Protein AF-A0A127SJ43-F1 (afdb_monomer_lite)

Sec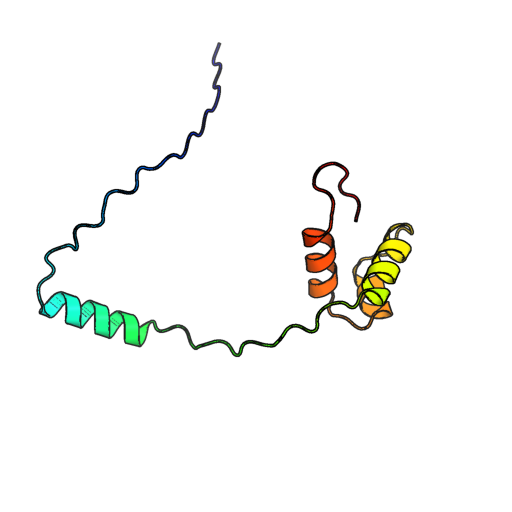ondary structure (DSSP, 8-state):
-----------------PPP---HHHHHHHHHHHHHS---------PPPPPHHHHHHHHHHHHTT--HHHHHHHHT--HHHHHHHHHHHS-TTT---

Sequence (97 aa):
MRIISNKNIYFSERKERQCPPFSHSEWIKFAIFALIVRPKKKKLQMSKHITEEQRYAISMMLQIPMSKKAIAEAIGVDKSTVYREIKRNCDARSGSY

pLDDT: mean 76.29, std 19.01, range [35.16, 94.0]

Foldseek 3Di:
DDDDDDDPPPPPDPPDDPPPPDDPVVVVVVVVVCVVPPDDPPPPDPDDDQDPVLVVLLLVVVVPVDDLVVSCVVSVHDSVNSVVVLVVPQDPPPRHD

Radius of gyration: 24.16 Å; chains: 1; bounding box: 49×42×57 Å

Structure (mmCIF, N/CA/C/O backbone):
data_AF-A0A127SJ43-F1
#
_entry.id   AF-A0A127SJ43-F1
#
loop_
_atom_site.group_PDB
_atom_site.id
_atom_site.type_symbol
_atom_site.label_atom_id
_atom_site.label_alt_id
_atom_site.label_comp_id
_atom_site.label_asym_id
_atom_site.label_entity_id
_atom_site.label_seq_id
_atom_site.pdbx_PDB_ins_code
_atom_site.Cartn_x
_atom_site.Cartn_y
_atom_site.Cartn_z
_atom_site.occupancy
_atom_site.B_iso_or_equiv
_atom_site.auth_seq_id
_atom_site.auth_comp_id
_atom_site.auth_asym_id
_atom_site.auth_atom_id
_atom_site.pdbx_PDB_model_num
ATOM 1 N N . MET A 1 1 ? 2.839 -11.814 -44.745 1.00 35.62 1 MET A N 1
ATOM 2 C CA . MET A 1 1 ? 3.330 -11.712 -43.351 1.00 35.62 1 MET A CA 1
ATOM 3 C C . MET A 1 1 ? 2.698 -10.491 -42.696 1.00 35.62 1 MET A C 1
ATOM 5 O O . MET A 1 1 ? 2.916 -9.388 -43.176 1.00 35.62 1 MET A O 1
ATOM 9 N N . ARG A 1 2 ? 1.861 -10.678 -41.666 1.00 35.16 2 ARG A N 1
ATOM 10 C CA . ARG A 1 2 ? 1.351 -9.572 -40.838 1.00 35.16 2 ARG A CA 1
ATOM 11 C C . ARG A 1 2 ? 2.457 -9.157 -39.875 1.00 35.16 2 ARG A C 1
ATOM 13 O O . ARG A 1 2 ? 2.847 -9.966 -39.042 1.00 35.16 2 ARG A O 1
ATOM 20 N N . ILE A 1 3 ? 2.910 -7.912 -39.958 1.00 39.00 3 ILE A N 1
ATOM 21 C CA . ILE A 1 3 ? 3.634 -7.269 -38.862 1.00 39.00 3 ILE A CA 1
ATOM 22 C C . ILE A 1 3 ? 2.724 -6.158 -38.355 1.00 39.00 3 ILE A C 1
ATOM 24 O O . ILE A 1 3 ? 2.634 -5.078 -38.930 1.00 39.00 3 ILE A O 1
ATOM 28 N N . ILE A 1 4 ? 1.986 -6.479 -37.297 1.00 39.66 4 ILE A N 1
ATOM 29 C CA . ILE A 1 4 ? 1.298 -5.500 -36.465 1.00 39.66 4 ILE A CA 1
ATOM 30 C C . ILE A 1 4 ? 2.384 -4.923 -35.556 1.00 39.66 4 ILE A C 1
ATOM 32 O O . ILE A 1 4 ? 2.853 -5.615 -34.656 1.00 39.66 4 ILE A O 1
ATOM 36 N N . SER A 1 5 ? 2.804 -3.680 -35.798 1.00 40.19 5 SER A N 1
ATOM 37 C CA . SER A 1 5 ? 3.556 -2.900 -34.812 1.00 40.19 5 SER A CA 1
ATOM 38 C C . SER A 1 5 ? 2.677 -1.762 -34.317 1.00 40.19 5 SER A C 1
ATOM 40 O O . SER A 1 5 ? 2.350 -0.813 -35.026 1.00 40.19 5 SER A O 1
ATOM 42 N N . ASN A 1 6 ? 2.234 -1.964 -33.087 1.00 48.22 6 ASN A N 1
ATOM 43 C CA . ASN A 1 6 ? 1.363 -1.128 -32.294 1.00 48.22 6 ASN A CA 1
ATOM 44 C C . ASN A 1 6 ? 2.127 0.127 -31.840 1.00 48.22 6 ASN A C 1
ATOM 46 O O . ASN A 1 6 ? 3.066 0.029 -31.052 1.00 48.22 6 ASN A O 1
ATOM 50 N N . LYS A 1 7 ? 1.715 1.306 -32.314 1.00 44.56 7 LYS A N 1
ATOM 51 C CA . LYS A 1 7 ? 2.055 2.590 -31.689 1.00 44.56 7 LYS A CA 1
ATOM 52 C C . LYS A 1 7 ? 0.766 3.288 -31.277 1.00 44.56 7 LYS A C 1
ATOM 54 O O . LYS A 1 7 ? 0.248 4.151 -31.976 1.00 44.56 7 LYS A O 1
ATOM 59 N N . ASN A 1 8 ? 0.270 2.889 -30.108 1.00 44.78 8 ASN A N 1
ATOM 60 C CA . ASN A 1 8 ? -0.529 3.745 -29.240 1.00 44.78 8 ASN A CA 1
ATOM 61 C C . ASN A 1 8 ? 0.232 5.057 -29.004 1.00 44.78 8 ASN A C 1
ATOM 63 O O . ASN A 1 8 ? 1.107 5.129 -28.144 1.00 44.78 8 ASN A O 1
ATOM 67 N N . ILE A 1 9 ? -0.110 6.098 -29.756 1.00 41.28 9 ILE A N 1
ATOM 68 C CA . ILE A 1 9 ? 0.177 7.481 -29.383 1.00 41.28 9 ILE A CA 1
ATOM 69 C C . ILE A 1 9 ? -1.182 8.091 -29.056 1.00 41.28 9 ILE A C 1
ATOM 71 O O . ILE A 1 9 ? -1.837 8.718 -29.882 1.00 41.28 9 ILE A O 1
ATOM 75 N N . TYR A 1 10 ? -1.641 7.832 -27.831 1.00 40.34 10 TYR A N 1
ATOM 76 C CA . TYR A 1 10 ? -2.710 8.610 -27.220 1.00 40.34 10 TYR A CA 1
ATOM 77 C C . TYR A 1 10 ? -2.145 9.994 -26.902 1.00 40.34 10 TYR A C 1
ATOM 79 O O . TYR A 1 10 ? -1.693 10.263 -25.793 1.00 40.34 10 TYR A O 1
ATOM 87 N N . PHE A 1 11 ? -2.161 10.873 -27.895 1.00 37.28 11 PHE A N 1
ATOM 88 C CA . PHE A 1 11 ? -2.110 12.308 -27.674 1.00 37.28 11 PHE A CA 1
ATOM 89 C C . PHE A 1 11 ? -3.433 12.878 -28.172 1.00 37.28 11 PHE A C 1
ATOM 91 O O . PHE A 1 11 ? -3.546 13.422 -29.263 1.00 37.28 11 PHE A O 1
ATOM 98 N N . SER A 1 12 ? -4.486 12.633 -27.392 1.00 38.41 12 SER A N 1
ATOM 99 C CA . SER A 1 12 ? -5.795 13.220 -27.640 1.00 38.41 12 SER A CA 1
ATOM 100 C C . SER A 1 12 ? -5.710 14.718 -27.362 1.00 38.41 12 SER A C 1
ATOM 102 O O . SER A 1 12 ? -5.613 15.136 -26.204 1.00 38.41 12 SER A O 1
ATOM 104 N N . GLU A 1 13 ? -5.736 15.505 -28.430 1.00 40.00 13 GLU A N 1
ATOM 105 C CA . GLU A 1 13 ? -5.934 16.949 -28.410 1.00 40.00 13 GLU A CA 1
ATOM 106 C C . GLU A 1 13 ? -7.076 17.307 -27.448 1.00 40.00 13 GLU A C 1
ATOM 108 O O . GLU A 1 13 ? -8.199 16.800 -27.555 1.00 40.00 13 GLU A O 1
ATOM 113 N N . ARG A 1 14 ? -6.802 18.186 -26.478 1.00 38.34 14 ARG A N 1
ATOM 114 C CA . ARG A 1 14 ? -7.861 18.809 -25.684 1.00 38.34 14 ARG A CA 1
ATOM 115 C C . ARG A 1 14 ? -8.629 19.748 -26.609 1.00 38.34 14 ARG A C 1
ATOM 117 O O . ARG A 1 14 ? -8.275 20.915 -26.722 1.00 38.34 14 ARG A O 1
ATOM 124 N N . LYS A 1 15 ? -9.691 19.247 -27.245 1.00 39.03 15 LYS A N 1
ATOM 125 C CA . LYS A 1 15 ? -10.764 20.108 -27.749 1.00 39.03 15 LYS A CA 1
ATOM 126 C C . LYS A 1 15 ? -11.228 20.969 -26.581 1.00 39.03 15 LYS A C 1
ATOM 128 O O . LYS A 1 15 ? -11.716 20.444 -25.576 1.00 39.03 15 LYS A O 1
ATOM 133 N N . GLU A 1 16 ? -11.017 22.273 -26.694 1.00 43.19 16 GLU A N 1
ATOM 134 C CA . GLU A 1 16 ? -11.623 23.257 -25.812 1.00 43.19 16 GLU A CA 1
ATOM 135 C C . GLU A 1 16 ? -13.119 22.946 -25.728 1.00 43.19 16 GLU A C 1
ATOM 137 O O . GLU A 1 16 ? -13.807 22.830 -26.745 1.00 43.19 16 GLU A O 1
ATOM 142 N N . ARG A 1 17 ? -13.616 22.696 -24.513 1.00 43.84 17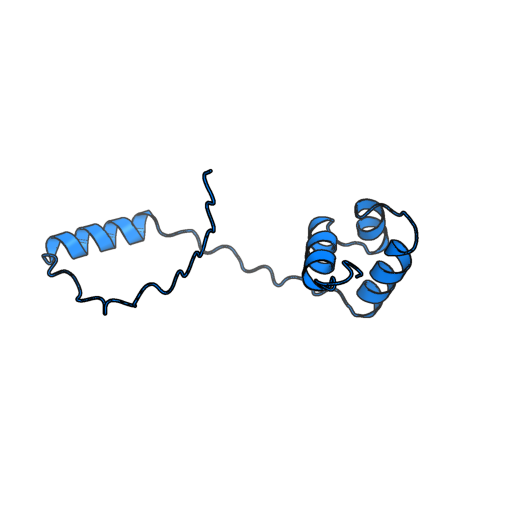 ARG A N 1
ATOM 143 C CA . ARG A 1 17 ? -15.032 22.402 -24.314 1.00 43.84 17 ARG A CA 1
ATOM 144 C C . ARG A 1 17 ? -15.820 23.682 -24.567 1.00 43.84 17 ARG A C 1
ATOM 146 O O . ARG A 1 17 ? -16.014 24.470 -23.648 1.00 43.84 17 ARG A O 1
ATOM 153 N N . GLN A 1 18 ? -16.308 23.872 -25.787 1.00 50.84 18 GLN A N 1
ATOM 154 C CA . GLN A 1 18 ? -17.483 24.709 -25.990 1.00 50.84 18 GLN A CA 1
ATOM 155 C C . GLN A 1 18 ? -18.608 24.088 -25.154 1.00 50.84 18 GLN A C 1
ATOM 157 O O . GLN A 1 18 ? -18.945 22.914 -25.333 1.00 50.84 18 GLN A O 1
ATOM 162 N N . CYS A 1 19 ? -19.117 24.829 -24.166 1.00 58.75 19 CYS A N 1
ATOM 163 C CA . CYS A 1 19 ? -20.284 24.401 -23.404 1.00 58.75 19 CYS A CA 1
ATOM 164 C C . CYS A 1 19 ? -21.425 24.157 -24.398 1.00 58.75 19 CYS A C 1
ATOM 166 O O . CYS A 1 19 ? -21.716 25.057 -25.189 1.00 58.75 19 CYS A O 1
ATOM 168 N N . PRO A 1 20 ? -22.073 22.980 -24.396 1.00 60.31 20 PRO A N 1
ATOM 169 C CA . PRO A 1 20 ? -23.199 22.768 -25.289 1.00 60.31 20 PRO A CA 1
ATOM 170 C C . PRO A 1 20 ? -24.302 23.766 -24.907 1.00 60.31 20 PRO A C 1
ATOM 172 O O . PRO A 1 20 ? -24.497 24.002 -23.707 1.00 60.31 20 PRO A O 1
ATOM 175 N N . PRO A 1 21 ? -25.008 24.377 -25.876 1.00 63.03 21 PRO A N 1
ATOM 176 C CA . PRO A 1 21 ? -26.085 25.319 -25.600 1.00 63.03 21 PRO A CA 1
ATOM 177 C C . PRO A 1 21 ? -27.321 24.551 -25.117 1.00 63.03 21 PRO A C 1
ATOM 179 O O . PRO A 1 21 ? -28.315 24.419 -25.822 1.00 63.03 21 PRO A O 1
ATOM 182 N N . PHE A 1 22 ? -27.234 23.980 -23.918 1.00 63.66 22 PHE A N 1
ATOM 183 C CA . PHE A 1 22 ? -28.346 23.291 -23.287 1.00 63.66 22 PHE A CA 1
ATOM 184 C C . PHE A 1 22 ? -29.364 24.320 -22.794 1.00 63.66 22 PHE A C 1
ATOM 186 O O . PHE A 1 22 ? -29.001 25.332 -22.182 1.00 63.66 22 PHE A O 1
ATOM 193 N N . SER A 1 23 ? -30.645 24.057 -23.041 1.00 75.88 23 SER A N 1
ATOM 194 C CA . SER A 1 23 ? -31.746 24.894 -22.551 1.00 75.88 23 SER A CA 1
ATOM 195 C C . SER A 1 23 ? -31.721 24.960 -21.019 1.00 75.88 23 SER A C 1
ATOM 197 O O . SER A 1 23 ? -31.318 24.004 -20.356 1.00 75.88 23 SER A O 1
ATOM 199 N N . HIS A 1 24 ? -32.193 26.059 -20.416 1.00 75.38 24 HIS A N 1
ATOM 200 C CA . HIS A 1 24 ? -32.242 26.217 -18.952 1.00 75.38 24 HIS A CA 1
ATOM 201 C C . HIS A 1 24 ? -32.958 25.035 -18.261 1.00 75.38 24 HIS A C 1
ATOM 203 O O . HIS A 1 24 ? -32.581 24.604 -17.174 1.00 75.38 24 HIS A O 1
ATOM 209 N N . SER A 1 25 ? -33.940 24.437 -18.944 1.00 76.56 25 SER A N 1
ATOM 210 C CA . SER A 1 25 ? -34.655 23.236 -18.494 1.00 76.56 25 SER A CA 1
ATOM 211 C C . SER A 1 25 ? -33.785 21.970 -18.432 1.00 76.56 25 SER A C 1
ATOM 213 O O . SER A 1 25 ? -33.987 21.121 -17.564 1.00 76.56 25 SER A O 1
ATOM 215 N N . GLU A 1 26 ? -32.795 21.833 -19.309 1.00 82.25 26 GLU A N 1
ATOM 216 C CA . GLU A 1 26 ? -31.854 20.711 -19.315 1.00 82.25 26 GLU A CA 1
ATOM 217 C C . GLU A 1 26 ? -30.818 20.873 -18.208 1.00 82.25 26 GLU A C 1
ATOM 219 O O . GLU A 1 26 ? -30.511 19.907 -17.513 1.00 82.25 26 GLU A O 1
ATOM 224 N N . TRP A 1 27 ? -30.369 22.103 -17.953 1.00 84.00 27 TRP A N 1
ATOM 225 C CA . TRP A 1 27 ? -29.526 22.416 -16.797 1.00 84.00 27 TRP A CA 1
ATOM 226 C C . TRP A 1 27 ? -30.208 22.079 -15.473 1.00 84.00 27 TRP A C 1
ATOM 228 O O . TRP A 1 27 ? -29.572 21.503 -14.591 1.00 84.00 27 TRP A 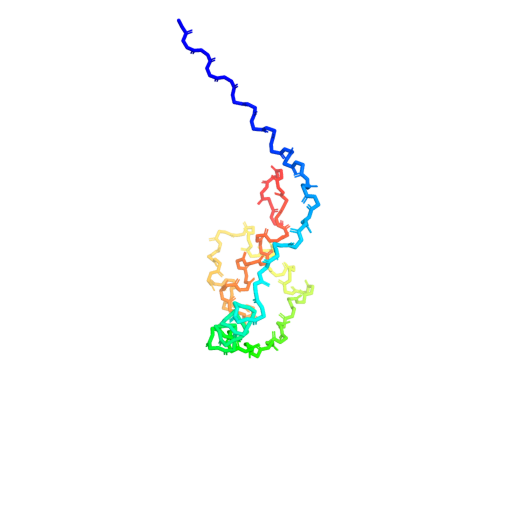O 1
ATOM 238 N N . ILE A 1 28 ? -31.510 22.353 -15.350 1.00 85.81 28 ILE A N 1
ATOM 239 C CA . ILE A 1 28 ? -32.298 21.957 -14.175 1.00 85.81 28 ILE A CA 1
ATOM 240 C C . ILE A 1 28 ? -32.334 20.427 -14.041 1.00 85.81 28 ILE A C 1
ATOM 242 O O . ILE A 1 28 ? -32.103 19.906 -12.950 1.00 85.81 28 ILE A O 1
ATOM 246 N N . LYS A 1 29 ? -32.543 19.685 -15.138 1.00 85.06 29 LYS A N 1
ATOM 247 C CA . LYS A 1 29 ? -32.515 18.209 -15.126 1.00 85.06 29 LYS A CA 1
ATOM 248 C C . LYS A 1 29 ? -31.145 17.664 -14.717 1.00 85.06 29 LYS A C 1
ATOM 250 O O . LYS A 1 29 ? -31.080 16.773 -13.872 1.00 85.06 29 LYS A O 1
ATOM 255 N N . PHE A 1 30 ? -30.058 18.217 -15.255 1.00 83.00 30 PHE A N 1
ATOM 256 C CA . PHE A 1 30 ? -28.696 17.835 -14.875 1.00 83.00 30 PHE A CA 1
ATOM 257 C C . PHE A 1 30 ? -28.389 18.167 -13.411 1.00 83.00 30 PHE A C 1
ATOM 259 O O . PHE A 1 30 ? -27.770 17.356 -12.723 1.00 83.00 30 PHE A O 1
ATOM 266 N N . ALA A 1 31 ? -28.853 19.312 -12.905 1.00 83.75 31 ALA A N 1
ATOM 267 C CA . ALA A 1 31 ? -28.680 19.698 -11.508 1.00 83.75 31 ALA A CA 1
ATOM 268 C C . ALA A 1 31 ? -29.446 18.761 -10.560 1.00 83.75 31 ALA A C 1
ATOM 270 O O . ALA A 1 31 ? -28.873 18.281 -9.581 1.00 83.75 31 ALA A O 1
ATOM 271 N N . ILE A 1 32 ? -30.705 18.438 -10.877 1.00 86.62 32 ILE A N 1
ATOM 272 C CA . ILE A 1 32 ? -31.512 17.472 -10.117 1.00 86.62 32 ILE A CA 1
ATOM 273 C C . ILE A 1 32 ? -30.840 16.094 -10.133 1.00 86.62 32 ILE A C 1
ATOM 275 O O . ILE A 1 32 ? -30.648 15.491 -9.077 1.00 86.62 32 ILE A O 1
ATOM 279 N N . PHE A 1 33 ? -30.403 15.622 -11.303 1.00 87.31 33 PHE A N 1
ATOM 280 C CA . PHE A 1 33 ? -29.681 14.357 -11.436 1.00 87.31 33 PHE A CA 1
ATOM 281 C C . PHE A 1 33 ? -28.389 14.335 -10.603 1.00 87.31 33 PHE A C 1
ATOM 283 O O . PHE A 1 33 ? -28.145 13.379 -9.872 1.00 87.31 33 PHE A O 1
ATOM 290 N N . ALA A 1 34 ? -27.588 15.403 -10.632 1.00 83.19 34 ALA A N 1
ATOM 291 C CA . ALA A 1 34 ? -26.355 15.507 -9.850 1.00 83.19 34 ALA A CA 1
ATOM 292 C C . ALA A 1 34 ? -26.603 15.549 -8.330 1.00 83.19 34 ALA A C 1
ATOM 294 O O . ALA A 1 34 ? -25.776 15.061 -7.555 1.00 83.19 34 ALA A O 1
ATOM 295 N N . LEU A 1 35 ? -27.735 16.109 -7.889 1.00 81.62 35 LEU A N 1
ATOM 296 C CA . LEU A 1 35 ? -28.152 16.083 -6.485 1.00 81.62 35 LEU A CA 1
ATOM 297 C C . LEU A 1 35 ? -28.583 14.679 -6.045 1.00 81.62 35 LEU A C 1
ATOM 299 O O . LEU A 1 35 ? -28.205 14.258 -4.952 1.00 81.62 35 LEU A O 1
ATOM 303 N N . ILE A 1 36 ? -29.305 13.947 -6.901 1.00 83.06 36 ILE A N 1
ATOM 304 C CA . ILE A 1 36 ? -29.746 12.564 -6.646 1.00 83.06 36 ILE A CA 1
ATOM 305 C C . ILE A 1 36 ? -28.553 11.599 -6.636 1.00 83.06 36 ILE A C 1
ATOM 307 O O . ILE A 1 36 ? -28.426 10.776 -5.733 1.00 83.06 36 ILE A O 1
ATOM 311 N N . VAL A 1 37 ? -27.645 11.720 -7.607 1.00 82.38 37 VAL A N 1
ATOM 312 C CA . VAL A 1 37 ? -26.480 10.831 -7.768 1.00 82.38 37 VAL A CA 1
ATOM 313 C C . VAL A 1 37 ? -25.312 11.241 -6.863 1.00 82.38 37 VAL A C 1
ATOM 315 O O . VAL A 1 37 ? -24.262 10.600 -6.885 1.00 82.38 37 VAL A O 1
ATOM 318 N N . ARG A 1 38 ? -25.467 12.282 -6.029 1.00 72.56 38 ARG A N 1
ATOM 319 C CA . ARG A 1 38 ? -24.397 12.799 -5.165 1.00 72.56 38 ARG A CA 1
ATOM 320 C C . ARG A 1 38 ? -23.787 11.653 -4.340 1.00 72.56 38 ARG A C 1
ATOM 322 O O . ARG A 1 38 ? -24.427 11.175 -3.398 1.00 72.56 38 ARG A O 1
ATOM 329 N N . PRO A 1 39 ? -22.533 11.242 -4.612 1.00 74.62 39 PRO A N 1
ATOM 330 C CA . PRO A 1 39 ? -21.897 10.213 -3.811 1.00 74.62 39 PRO A CA 1
ATOM 331 C C . PRO A 1 39 ? -21.754 10.746 -2.384 1.00 74.62 39 PRO A C 1
ATOM 333 O O . PRO A 1 39 ? -21.262 11.859 -2.167 1.00 74.62 39 PRO A O 1
ATOM 336 N N . LYS A 1 40 ? -22.209 9.971 -1.391 1.00 76.38 40 LYS A N 1
ATOM 337 C CA . LYS A 1 40 ? -22.034 10.322 0.024 1.00 76.38 40 LYS A CA 1
ATOM 338 C C . LYS A 1 40 ? -20.544 10.566 0.269 1.00 76.38 40 LYS A C 1
ATOM 340 O O . LYS A 1 40 ? -19.706 9.729 -0.069 1.00 76.38 40 LYS A O 1
ATOM 345 N N . LYS A 1 41 ? -20.210 11.730 0.836 1.00 69.56 41 LYS A N 1
ATOM 346 C CA . LYS A 1 41 ? -18.826 12.101 1.148 1.00 69.56 41 LYS A CA 1
ATOM 347 C C . LYS A 1 41 ? -18.287 11.085 2.158 1.00 69.56 41 LYS A C 1
ATOM 349 O O . LYS A 1 41 ? -18.634 11.129 3.334 1.00 69.56 41 LYS A O 1
ATOM 354 N N . LYS A 1 42 ? -17.492 10.127 1.680 1.00 75.25 42 LYS A N 1
ATOM 355 C CA . LYS A 1 42 ? -16.835 9.128 2.527 1.00 75.25 42 LYS A CA 1
ATOM 356 C C . LYS A 1 42 ? -15.939 9.847 3.535 1.00 75.25 42 LYS A C 1
ATOM 358 O O . LYS A 1 42 ? -15.178 10.737 3.150 1.00 75.25 42 LYS A O 1
ATOM 363 N N . LYS A 1 43 ? -16.059 9.493 4.819 1.00 73.19 43 LYS A N 1
ATOM 364 C CA . LYS A 1 43 ? -15.212 10.040 5.886 1.00 73.19 43 LYS A CA 1
ATOM 365 C C . LYS A 1 43 ? -13.756 9.762 5.507 1.00 73.19 43 LYS A C 1
ATOM 367 O O . LYS A 1 43 ? -13.383 8.606 5.313 1.00 73.19 43 LYS A O 1
ATOM 372 N N . LEU A 1 44 ? -12.967 10.821 5.331 1.00 67.44 44 LEU A N 1
ATOM 373 C CA . LEU A 1 44 ? -11.531 10.715 5.090 1.00 67.44 44 LEU A CA 1
ATOM 374 C C . LEU A 1 44 ? -10.906 10.175 6.377 1.00 67.44 44 LEU A C 1
ATOM 376 O O . LEU A 1 44 ? -10.701 10.914 7.334 1.00 67.44 44 LEU A O 1
ATOM 380 N N . GLN A 1 45 ? -10.685 8.864 6.428 1.00 63.00 45 GLN A N 1
ATOM 381 C CA . GLN A 1 45 ? -9.858 8.261 7.463 1.00 63.00 45 GLN A CA 1
ATOM 382 C C . GLN A 1 45 ? -8.427 8.714 7.176 1.00 63.00 45 GLN A C 1
ATOM 384 O O . GLN A 1 45 ? -7.874 8.355 6.135 1.00 63.00 45 GLN A O 1
ATOM 389 N N . MET A 1 46 ? -7.848 9.522 8.064 1.00 58.47 46 MET A N 1
ATOM 390 C CA . MET A 1 46 ? -6.419 9.822 8.016 1.00 58.47 46 MET A CA 1
ATOM 391 C C . MET A 1 46 ? -5.685 8.494 8.173 1.00 58.47 46 MET A C 1
ATOM 393 O O . MET A 1 46 ? -5.723 7.874 9.238 1.00 58.47 46 MET A O 1
ATOM 397 N N . SER A 1 47 ? -5.106 7.994 7.083 1.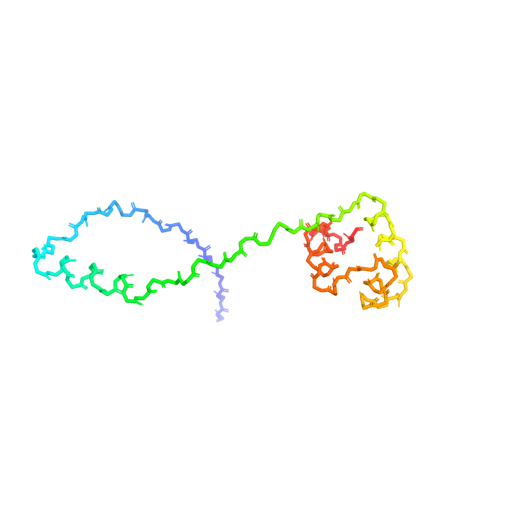00 62.41 47 SER A N 1
ATOM 398 C CA . SER A 1 47 ? -4.351 6.752 7.122 1.00 62.41 47 SER A CA 1
ATOM 399 C C . SER A 1 47 ? -3.165 6.957 8.049 1.00 62.41 47 SER A C 1
ATOM 401 O O . SER A 1 47 ? -2.355 7.848 7.801 1.00 62.41 47 SER A O 1
ATOM 403 N N . LYS A 1 48 ? -3.053 6.134 9.095 1.00 73.50 48 LYS A N 1
ATOM 404 C CA . LYS A 1 48 ? -1.811 6.042 9.862 1.00 73.50 48 LYS A CA 1
ATOM 405 C C . LYS A 1 48 ? -0.701 5.697 8.871 1.00 73.50 48 LYS A C 1
ATOM 407 O O . LYS A 1 48 ? -0.781 4.674 8.187 1.00 73.50 48 LYS A O 1
ATOM 412 N N . HIS A 1 49 ? 0.251 6.609 8.719 1.00 78.38 49 HIS A N 1
ATOM 413 C CA . HIS A 1 49 ? 1.412 6.379 7.876 1.00 78.38 49 HIS A CA 1
ATOM 414 C C . HIS A 1 49 ? 2.285 5.314 8.540 1.00 78.38 49 HIS A C 1
ATOM 416 O O . HIS A 1 49 ? 2.400 5.287 9.763 1.00 78.38 49 HIS A O 1
ATOM 422 N N . ILE A 1 50 ? 2.847 4.420 7.726 1.00 86.00 50 ILE A N 1
ATOM 423 C CA . ILE A 1 50 ? 3.860 3.474 8.190 1.00 86.00 50 ILE A CA 1
ATOM 424 C C . ILE A 1 50 ? 5.074 4.288 8.628 1.00 86.00 50 ILE A C 1
ATOM 426 O O . ILE A 1 50 ? 5.528 5.163 7.883 1.00 86.00 50 ILE A O 1
ATOM 430 N N . THR A 1 51 ? 5.555 4.029 9.841 1.00 90.69 51 THR A N 1
ATOM 431 C CA . THR A 1 51 ? 6.744 4.700 10.371 1.00 90.69 51 THR A CA 1
ATOM 432 C C . THR A 1 51 ? 8.007 4.152 9.708 1.00 90.69 51 THR A C 1
ATOM 434 O O . THR A 1 51 ? 7.986 3.101 9.059 1.00 90.69 51 THR A O 1
ATOM 437 N N . GLU A 1 52 ? 9.127 4.856 9.840 1.00 90.19 52 GLU A N 1
ATOM 438 C CA . GLU A 1 52 ? 10.389 4.390 9.260 1.00 90.19 52 GLU A CA 1
ATOM 439 C C . GLU A 1 52 ? 10.859 3.075 9.890 1.00 90.19 52 GLU A C 1
ATOM 441 O O . GLU A 1 52 ? 11.320 2.190 9.166 1.00 90.19 52 GLU A O 1
ATOM 446 N N . GLU A 1 53 ? 10.644 2.882 11.196 1.00 90.69 53 GLU A N 1
ATOM 447 C CA . GLU A 1 53 ? 10.990 1.625 11.871 1.00 90.69 53 GLU A CA 1
ATOM 448 C C . GLU A 1 53 ? 10.174 0.456 11.311 1.00 90.69 53 GLU A C 1
ATOM 450 O O . GLU A 1 53 ? 10.701 -0.628 11.058 1.00 90.69 53 GLU A O 1
ATOM 455 N N . GLN A 1 54 ? 8.886 0.687 11.047 1.00 92.06 54 GLN A N 1
ATOM 456 C CA . GLN A 1 54 ? 8.017 -0.309 10.429 1.00 92.06 54 GLN A CA 1
ATOM 457 C C . GLN A 1 54 ? 8.448 -0.620 8.991 1.00 92.06 54 GLN A C 1
ATOM 459 O O . GLN A 1 54 ? 8.386 -1.775 8.575 1.00 92.06 54 GLN A O 1
ATOM 464 N N . ARG A 1 55 ? 8.927 0.374 8.233 1.00 93.00 55 ARG A N 1
ATOM 465 C CA . ARG A 1 55 ? 9.462 0.166 6.878 1.00 93.00 55 ARG A CA 1
ATOM 466 C C . ARG A 1 55 ? 10.699 -0.729 6.895 1.00 93.00 55 ARG A C 1
ATOM 468 O O . ARG A 1 55 ? 10.796 -1.656 6.092 1.00 93.00 55 ARG A O 1
ATOM 475 N N . TYR A 1 56 ? 11.604 -0.486 7.839 1.00 92.81 56 TYR A N 1
ATOM 476 C CA . TYR A 1 56 ? 12.789 -1.316 8.035 1.00 92.81 56 TYR A CA 1
ATOM 477 C C . TYR A 1 56 ? 12.425 -2.747 8.461 1.00 92.81 56 TYR A C 1
ATOM 479 O O . TYR A 1 56 ? 12.979 -3.718 7.950 1.00 92.81 56 TYR A O 1
ATOM 487 N N . ALA A 1 57 ? 11.428 -2.905 9.335 1.00 92.88 57 ALA A N 1
ATOM 488 C CA . ALA A 1 57 ? 10.919 -4.227 9.692 1.00 92.88 57 ALA A CA 1
ATOM 489 C C . ALA A 1 57 ? 10.356 -4.972 8.467 1.00 92.88 57 ALA A C 1
ATOM 491 O O . ALA A 1 57 ? 10.654 -6.151 8.279 1.00 92.88 57 ALA A O 1
ATOM 492 N N . ILE A 1 58 ? 9.601 -4.287 7.597 1.00 93.56 58 ILE A N 1
ATOM 493 C CA . ILE A 1 58 ? 9.084 -4.873 6.350 1.00 93.56 58 ILE A CA 1
ATOM 494 C C . ILE A 1 58 ? 10.233 -5.318 5.440 1.00 93.56 58 ILE A C 1
ATOM 496 O O . ILE A 1 58 ? 10.175 -6.435 4.927 1.00 93.56 58 ILE A O 1
ATOM 500 N N . SER A 1 59 ? 11.272 -4.495 5.247 1.00 92.12 59 SER A N 1
ATOM 501 C CA . SER A 1 59 ? 12.392 -4.856 4.366 1.00 92.12 59 SER A CA 1
ATOM 502 C C . SER A 1 59 ? 13.145 -6.086 4.877 1.00 92.12 59 SER A C 1
ATOM 504 O O . SER A 1 59 ? 13.403 -7.000 4.097 1.00 92.12 59 SER A O 1
ATOM 506 N N . MET A 1 60 ? 13.401 -6.179 6.185 1.00 92.25 60 MET A N 1
ATOM 507 C CA . MET A 1 60 ? 14.040 -7.346 6.807 1.00 92.25 60 MET A CA 1
ATOM 508 C C . MET A 1 60 ? 13.190 -8.608 6.720 1.00 92.25 60 MET A C 1
ATOM 510 O O . MET A 1 60 ? 13.686 -9.673 6.353 1.00 92.25 60 MET A O 1
ATOM 514 N N . MET A 1 61 ? 11.893 -8.497 7.001 1.00 92.00 61 MET A N 1
ATOM 515 C CA . MET A 1 61 ? 10.991 -9.644 6.941 1.00 92.00 61 MET A CA 1
ATOM 516 C C . MET A 1 61 ? 10.740 -10.137 5.511 1.00 92.00 61 MET A C 1
ATOM 518 O O . MET A 1 61 ? 10.367 -11.295 5.353 1.00 92.00 61 MET A O 1
ATOM 522 N N . LEU A 1 62 ? 10.934 -9.294 4.489 1.00 91.12 62 LEU A N 1
ATOM 523 C CA . LEU A 1 62 ? 10.833 -9.679 3.076 1.00 91.12 62 LEU A CA 1
ATOM 524 C C . LEU A 1 62 ? 12.068 -10.417 2.546 1.00 91.12 62 LEU A C 1
ATOM 526 O O . LEU A 1 62 ? 11.931 -11.155 1.573 1.00 91.12 62 LEU A O 1
ATOM 530 N N . GLN A 1 63 ? 13.243 -10.239 3.161 1.00 89.00 63 GLN A N 1
ATOM 531 C CA . GLN A 1 63 ? 14.437 -11.028 2.816 1.00 89.00 63 GLN A CA 1
ATOM 532 C C . GLN A 1 63 ? 14.276 -12.500 3.210 1.00 89.00 63 GLN A C 1
ATOM 534 O O . GLN A 1 63 ? 14.829 -13.402 2.587 1.00 89.00 63 GLN A O 1
ATOM 539 N N . ILE A 1 64 ? 13.480 -12.743 4.247 1.00 88.56 64 ILE A N 1
ATOM 540 C CA . ILE A 1 64 ? 13.035 -14.071 4.652 1.00 88.56 64 ILE A CA 1
ATOM 541 C C . ILE A 1 64 ? 11.769 -14.386 3.832 1.00 88.56 64 ILE A C 1
ATOM 543 O O . ILE A 1 64 ? 10.980 -13.475 3.583 1.00 88.56 64 ILE A O 1
ATOM 547 N N . PRO A 1 65 ? 11.505 -15.637 3.407 1.00 85.81 65 PRO A N 1
ATOM 548 C CA . PRO A 1 65 ? 10.295 -16.008 2.655 1.00 85.81 65 PRO A CA 1
ATOM 549 C C . PRO A 1 65 ? 9.016 -15.976 3.521 1.00 85.81 65 PRO A C 1
ATOM 551 O O . PRO A 1 65 ? 8.223 -16.918 3.557 1.00 85.81 65 PRO A O 1
ATOM 554 N N . MET A 1 66 ? 8.804 -14.884 4.250 1.00 88.75 66 MET A N 1
ATOM 555 C CA . MET A 1 66 ? 7.685 -14.661 5.143 1.00 88.75 66 MET A CA 1
ATOM 556 C C . MET A 1 66 ? 6.471 -14.162 4.359 1.00 88.75 66 MET A C 1
ATOM 558 O O . MET A 1 66 ? 6.557 -13.348 3.433 1.00 88.75 66 MET A O 1
ATOM 562 N N . SER A 1 67 ? 5.287 -14.639 4.736 1.00 92.94 67 SER A N 1
ATOM 563 C CA . SER A 1 67 ? 4.062 -14.181 4.087 1.00 92.94 67 SER A CA 1
ATOM 564 C C . SER A 1 67 ? 3.747 -12.731 4.476 1.00 92.94 67 SER A C 1
ATOM 566 O O . SER A 1 67 ? 3.884 -12.328 5.628 1.00 92.94 67 SER A O 1
ATOM 568 N N . LYS A 1 68 ? 3.209 -11.945 3.537 1.00 92.44 68 LYS A N 1
ATOM 569 C CA . LYS A 1 68 ? 2.778 -10.553 3.790 1.00 92.44 68 LYS A CA 1
ATOM 570 C C . LYS A 1 68 ? 1.702 -10.443 4.879 1.00 92.44 68 LYS A C 1
ATOM 572 O O . LYS A 1 68 ? 1.527 -9.378 5.457 1.00 92.44 68 LYS A O 1
ATOM 577 N N . LYS A 1 69 ? 0.970 -11.534 5.139 1.00 94.00 69 LYS A N 1
ATOM 578 C CA . LYS A 1 69 ? 0.013 -11.633 6.247 1.00 94.00 69 LYS A CA 1
ATOM 579 C C . LYS A 1 69 ? 0.747 -11.680 7.592 1.00 94.00 69 LYS A C 1
ATOM 581 O O . LYS A 1 69 ? 0.413 -10.893 8.463 1.00 94.00 69 LYS A O 1
ATOM 586 N N . ALA A 1 70 ? 1.776 -12.519 7.709 1.00 93.25 70 ALA A N 1
ATOM 587 C CA . ALA A 1 70 ? 2.596 -12.610 8.917 1.00 93.25 70 ALA A CA 1
ATOM 588 C C . ALA A 1 70 ? 3.320 -11.286 9.221 1.00 93.25 70 ALA A C 1
ATOM 590 O O . ALA A 1 70 ? 3.334 -10.842 10.361 1.00 93.25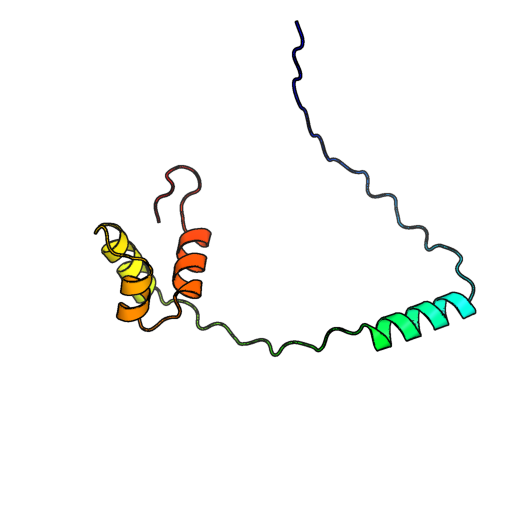 70 ALA A O 1
ATOM 591 N N . ILE A 1 71 ? 3.832 -10.601 8.191 1.00 93.31 71 ILE A N 1
ATOM 592 C CA . ILE A 1 71 ? 4.448 -9.267 8.334 1.00 93.31 71 ILE A CA 1
ATOM 593 C C . ILE A 1 71 ? 3.441 -8.250 8.894 1.00 93.31 71 ILE A C 1
ATOM 595 O O . ILE A 1 71 ? 3.761 -7.458 9.777 1.00 93.31 71 ILE A O 1
ATOM 599 N N . ALA A 1 72 ? 2.204 -8.279 8.392 1.00 93.94 72 ALA A N 1
ATOM 600 C CA . ALA A 1 72 ? 1.142 -7.393 8.852 1.00 93.94 72 ALA A CA 1
ATOM 601 C C . ALA A 1 72 ? 0.764 -7.659 10.321 1.00 93.94 72 ALA A C 1
ATOM 603 O O . ALA A 1 72 ? 0.608 -6.713 11.090 1.00 93.94 72 ALA A O 1
ATOM 604 N N . GLU A 1 73 ? 0.688 -8.934 10.713 1.00 93.94 73 GLU A N 1
ATOM 605 C CA . GLU A 1 73 ? 0.438 -9.361 12.096 1.00 93.94 73 GLU A CA 1
ATOM 606 C C . GLU A 1 73 ? 1.574 -8.939 13.039 1.00 93.94 73 GLU A C 1
ATOM 608 O O . GLU A 1 73 ? 1.297 -8.394 14.104 1.00 93.94 73 GLU A O 1
ATOM 613 N N . ALA A 1 74 ? 2.835 -9.092 12.625 1.00 92.25 74 ALA A N 1
ATOM 614 C CA . ALA A 1 74 ? 4.001 -8.707 13.423 1.00 92.25 74 ALA A CA 1
ATOM 615 C C . ALA A 1 74 ? 4.087 -7.192 13.681 1.00 92.25 74 ALA A C 1
ATOM 617 O O . ALA A 1 74 ? 4.516 -6.766 14.750 1.00 92.25 74 ALA A O 1
ATOM 618 N N . ILE A 1 75 ? 3.672 -6.374 12.709 1.00 90.88 75 ILE A N 1
ATOM 619 C CA . ILE A 1 75 ? 3.729 -4.905 12.788 1.00 90.88 75 ILE A CA 1
ATOM 620 C C . ILE A 1 75 ? 2.422 -4.308 13.353 1.00 90.88 75 ILE A C 1
ATOM 622 O O . ILE A 1 75 ? 2.372 -3.131 13.716 1.00 90.88 75 ILE A O 1
ATOM 626 N N . GLY A 1 76 ? 1.352 -5.104 13.452 1.00 90.94 76 GLY A N 1
ATOM 627 C CA . GLY A 1 76 ? 0.045 -4.656 13.942 1.00 90.94 76 GLY A CA 1
ATOM 628 C C . GLY A 1 76 ? -0.704 -3.756 12.954 1.00 90.94 76 GLY A C 1
ATOM 629 O O . GLY A 1 76 ? -1.452 -2.862 13.357 1.00 90.94 76 GLY A O 1
ATOM 630 N N . VAL A 1 77 ? -0.496 -3.959 11.651 1.00 90.62 77 VAL A N 1
ATOM 631 C CA . VAL A 1 77 ? -1.146 -3.193 10.577 1.00 90.62 77 VAL A CA 1
ATOM 632 C C . VAL A 1 77 ? -2.041 -4.088 9.730 1.00 90.62 77 VAL A C 1
ATOM 634 O O . VAL A 1 77 ? -1.864 -5.298 9.658 1.00 90.62 77 VAL A O 1
ATOM 637 N N . ASP A 1 78 ? -3.012 -3.491 9.042 1.00 91.44 78 ASP A N 1
ATOM 638 C CA . ASP A 1 78 ? -3.841 -4.246 8.107 1.00 91.44 78 ASP A CA 1
ATOM 639 C C . ASP A 1 78 ? -3.016 -4.774 6.918 1.00 91.44 78 ASP A C 1
ATOM 641 O O . ASP A 1 78 ? -2.159 -4.072 6.365 1.00 91.44 78 ASP A O 1
ATOM 645 N N . LYS A 1 79 ? -3.346 -5.986 6.455 1.00 92.81 79 LYS A N 1
ATOM 646 C CA . LYS A 1 79 ? -2.698 -6.629 5.303 1.00 92.81 79 LYS A CA 1
ATOM 647 C C . LYS A 1 79 ? -2.683 -5.709 4.080 1.00 92.81 79 LYS A C 1
ATOM 649 O O . LYS A 1 79 ? -1.666 -5.617 3.395 1.00 92.81 79 LYS A O 1
ATOM 654 N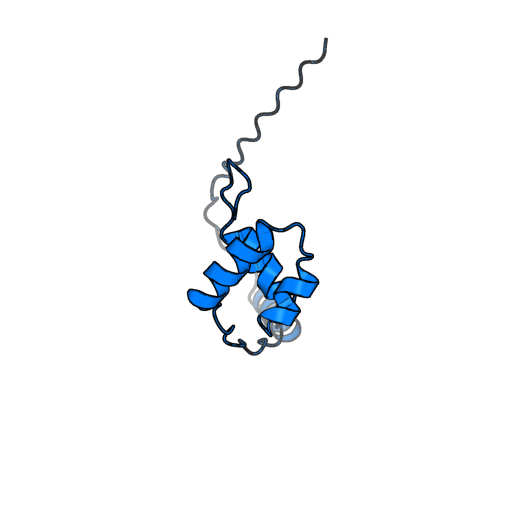 N . SER A 1 80 ? -3.775 -4.996 3.794 1.00 91.56 80 SER A N 1
ATOM 655 C CA . SER A 1 80 ? -3.842 -4.107 2.627 1.00 91.56 80 SER A CA 1
ATOM 656 C C . SER A 1 80 ? -2.873 -2.927 2.726 1.00 91.56 80 SER A C 1
ATOM 658 O O . SER A 1 80 ? -2.418 -2.424 1.699 1.00 91.56 80 SER A O 1
ATOM 660 N N . THR A 1 81 ? -2.517 -2.498 3.938 1.00 91.56 81 THR A N 1
ATOM 661 C CA . THR A 1 81 ? -1.537 -1.428 4.160 1.00 91.56 81 THR A CA 1
ATOM 662 C C . THR A 1 81 ? -0.138 -1.893 3.782 1.00 91.56 81 THR A C 1
ATOM 664 O O . THR A 1 81 ? 0.510 -1.199 3.003 1.00 91.56 81 THR A O 1
ATOM 667 N N . VAL A 1 82 ? 0.269 -3.094 4.201 1.00 92.19 82 VAL A N 1
ATOM 668 C CA . VAL A 1 82 ? 1.560 -3.694 3.811 1.00 92.19 82 VAL A CA 1
ATOM 669 C C . VAL A 1 82 ? 1.641 -3.896 2.297 1.00 92.19 82 VAL A C 1
ATOM 671 O O . VAL A 1 82 ? 2.625 -3.518 1.672 1.00 92.19 82 VAL A O 1
ATOM 674 N N . TYR A 1 83 ? 0.584 -4.416 1.664 1.00 92.69 83 TYR A N 1
ATOM 675 C CA . TYR A 1 83 ? 0.564 -4.582 0.204 1.00 92.69 83 TYR A CA 1
ATOM 676 C C . TYR A 1 83 ? 0.701 -3.254 -0.544 1.00 92.69 83 TYR A C 1
ATOM 678 O O . TYR A 1 83 ? 1.445 -3.172 -1.521 1.00 92.69 83 TYR A O 1
ATOM 686 N N . ARG A 1 84 ? -0.031 -2.218 -0.114 1.00 92.00 84 ARG A N 1
ATOM 687 C CA . ARG A 1 84 ? 0.058 -0.890 -0.730 1.00 92.00 84 ARG A CA 1
ATOM 688 C C . ARG A 1 84 ? 1.437 -0.279 -0.532 1.00 92.00 84 ARG A C 1
ATOM 690 O O . ARG A 1 84 ? 1.938 0.331 -1.463 1.00 92.00 84 ARG A O 1
ATOM 697 N N . GLU A 1 85 ? 2.022 -0.436 0.647 1.00 92.31 85 GLU A N 1
ATOM 698 C CA . GLU A 1 85 ? 3.358 0.065 0.951 1.00 92.31 85 GLU A CA 1
ATOM 699 C C . GLU A 1 85 ? 4.411 -0.582 0.054 1.00 92.31 85 GLU A C 1
ATOM 701 O O . GLU A 1 85 ? 5.138 0.128 -0.636 1.00 92.31 85 GLU A O 1
ATOM 706 N N . ILE A 1 86 ? 4.412 -1.916 -0.026 1.00 92.06 86 ILE A N 1
ATOM 707 C CA . ILE A 1 86 ? 5.329 -2.656 -0.900 1.00 92.06 86 ILE A CA 1
ATOM 708 C C . ILE A 1 86 ? 5.160 -2.220 -2.350 1.00 92.06 86 ILE A C 1
ATOM 710 O O . ILE A 1 86 ? 6.135 -1.925 -3.024 1.00 92.06 86 ILE A O 1
ATOM 714 N N . LYS A 1 87 ? 3.918 -2.103 -2.823 1.00 90.62 87 LYS A N 1
ATOM 715 C CA . LYS A 1 87 ? 3.640 -1.683 -4.199 1.00 90.62 87 LYS A CA 1
ATOM 716 C C . LYS A 1 87 ? 4.090 -0.247 -4.502 1.00 90.62 87 LYS A C 1
ATOM 718 O O . LYS A 1 87 ? 4.381 0.056 -5.652 1.00 90.62 87 LYS A O 1
ATOM 723 N N . ARG A 1 88 ? 4.064 0.654 -3.517 1.00 88.75 88 ARG A N 1
ATOM 724 C CA . ARG A 1 88 ? 4.465 2.058 -3.706 1.00 88.75 88 ARG A CA 1
ATOM 725 C C . ARG A 1 88 ? 5.976 2.234 -3.702 1.00 88.75 88 ARG A C 1
ATOM 727 O O . ARG A 1 88 ? 6.458 3.070 -4.453 1.00 88.75 88 ARG A O 1
ATOM 734 N N . ASN A 1 89 ? 6.670 1.484 -2.849 1.00 89.75 89 ASN A N 1
ATOM 735 C CA . ASN A 1 89 ? 8.103 1.646 -2.616 1.00 89.75 89 ASN A CA 1
ATOM 736 C C . ASN A 1 89 ? 8.964 0.576 -3.296 1.00 89.75 89 ASN A C 1
ATOM 738 O O . ASN A 1 89 ? 10.179 0.659 -3.199 1.00 89.75 89 ASN A O 1
ATOM 742 N N . CYS A 1 90 ? 8.376 -0.389 -4.015 1.00 90.00 90 CYS A N 1
ATOM 743 C CA . CYS A 1 90 ? 9.179 -1.300 -4.821 1.00 90.00 90 CYS A CA 1
ATOM 744 C C . CYS A 1 90 ? 9.811 -0.570 -6.012 1.00 90.00 90 CYS A C 1
ATOM 746 O O . CYS A 1 90 ? 9.134 0.158 -6.747 1.00 90.00 90 CYS A O 1
ATOM 748 N N . ASP A 1 91 ? 11.094 -0.821 -6.245 1.00 88.56 91 ASP A N 1
ATOM 749 C CA . ASP A 1 91 ? 11.781 -0.369 -7.445 1.00 88.56 91 ASP A CA 1
ATOM 750 C C . ASP A 1 91 ? 11.168 -1.045 -8.680 1.00 88.56 91 ASP A C 1
ATOM 752 O O . ASP A 1 91 ? 11.074 -2.269 -8.776 1.00 88.56 91 ASP A O 1
ATOM 756 N N . ALA A 1 92 ? 10.759 -0.238 -9.657 1.00 84.12 92 ALA A N 1
ATOM 757 C CA . ALA A 1 92 ? 10.145 -0.715 -10.890 1.00 84.12 92 ALA A CA 1
ATOM 758 C C . ALA A 1 92 ? 11.104 -1.535 -11.773 1.00 84.12 92 ALA A C 1
ATOM 760 O O . ALA A 1 92 ? 10.639 -2.246 -12.664 1.00 84.12 92 ALA A O 1
ATOM 761 N N . ARG A 1 93 ? 12.423 -1.424 -11.564 1.00 86.38 93 ARG A N 1
ATOM 762 C CA . ARG A 1 93 ? 13.439 -2.142 -12.350 1.00 86.38 93 ARG A CA 1
ATOM 763 C C . ARG A 1 93 ? 13.797 -3.493 -11.745 1.00 86.38 93 ARG A C 1
ATOM 765 O O . ARG A 1 93 ? 13.815 -4.484 -12.468 1.00 86.38 93 ARG A O 1
ATOM 772 N N . SER A 1 94 ? 14.091 -3.528 -10.446 1.00 82.75 94 SER A N 1
ATOM 773 C CA . SER A 1 94 ? 14.498 -4.755 -9.745 1.00 82.75 94 SER A CA 1
ATOM 774 C C . SER A 1 94 ? 13.334 -5.516 -9.107 1.00 82.75 94 SER A C 1
ATOM 776 O O . SER A 1 94 ? 13.460 -6.705 -8.826 1.00 82.75 94 SER A O 1
ATOM 778 N N . GLY A 1 95 ? 12.200 -4.853 -8.861 1.00 79.00 95 GLY A N 1
ATOM 779 C CA . GLY A 1 95 ? 11.101 -5.405 -8.070 1.00 79.00 95 GLY A CA 1
ATOM 780 C C . GLY A 1 95 ? 11.429 -5.540 -6.580 1.00 79.00 95 GLY A C 1
ATOM 781 O O . GLY A 1 95 ? 10.605 -6.076 -5.836 1.00 79.00 95 GLY A O 1
ATOM 782 N N . SER A 1 96 ? 12.603 -5.064 -6.142 1.00 81.88 96 SER A N 1
ATOM 783 C CA . SER A 1 96 ? 12.972 -5.050 -4.730 1.00 81.88 96 SER A CA 1
ATOM 784 C C . SER A 1 96 ? 12.185 -3.976 -4.005 1.00 81.88 96 SER A C 1
ATOM 786 O O . SER A 1 96 ? 12.010 -2.868 -4.512 1.00 81.88 96 SER A O 1
ATOM 788 N N . TYR A 1 97 ? 11.720 -4.333 -2.815 1.00 83.25 97 TYR A N 1
ATOM 789 C CA . TYR A 1 97 ? 11.331 -3.362 -1.805 1.00 83.25 97 TYR A CA 1
ATOM 790 C C . TYR A 1 97 ? 12.573 -2.742 -1.162 1.00 83.25 97 TYR A C 1
ATOM 792 O O . TYR A 1 97 ? 13.615 -3.444 -1.144 1.00 83.25 97 TYR A O 1
#